Protein AF-A0A974SK69-F1 (afdb_monomer)

Solvent-accessible surface area (backbone atoms only — not comparable to full-atom values): 8662 Å² total; per-residue (Å²): 130,57,56,65,58,56,51,52,47,46,67,49,47,50,58,49,52,48,53,52,50,50,52,51,52,48,52,51,49,51,51,54,52,42,75,76,46,74,84,59,62,65,66,65,51,51,50,50,50,51,53,51,46,50,50,49,51,54,49,44,54,53,22,49,51,51,33,46,52,48,50,52,49,23,33,77,70,40,48,42,56,55,66,58,34,18,48,34,22,22,51,18,37,41,54,42,53,53,49,37,38,75,69,66,78,43,94,70,48,80,79,56,50,55,61,43,32,52,50,12,31,50,52,12,42,51,44,17,73,76,53,33,59,72,30,11,73,88,52,71,85,63,64,53,61,66,52,47,56,64,66,60,63,80,81,76,75,84,80,133

pLDDT: mean 76.56, std 10.49, range [53.91, 96.44]

Organism: NCBI:txid2528964

Secondary structure (DSSP, 8-state):
--HHHHHHHHHHHHHHHHHHHHHHHHHHHHHHHHHH-TTS-HHHHHHHHHHHHHHHHHHHHHHHHHHHHHHHHHHHHT---HHHHHHHHHHHHHHHHHHHHHTTSS---HHHHHHHHHHHHHHHHHHHHHTGGG--TTS---THHHHHHTT----PPPP-

Mean predicted aligned error: 10.73 Å

Foldseek 3Di:
DALVVVVVCCVPVLVVVLVVVLVVVLVVVLVVVCVVCVPPDVPVSVVVSVVVSVVSVVLSVQLSVQLVVLLVVCQAVVPLDLVSLLVSLLCSQQVSLVVCVVVVVDPQDPVNSVVSNVRSSVVSNVCSVPPSNCHYSPDHPPPCVVVVVVVCDPDDPDDD

Radius of gyration: 22.18 Å; Cα contacts (8 Å, |Δi|>4): 118; chains: 1; bounding box: 68×50×61 Å

Sequence (160 aa):
MDNLARLLLRFVLVPLGYVCGGAAGLLALAFVSHARSPDIPALPVVFFVSVMSLVVAVQLSAVGLVAFVGILYAERFAIRGWQFHMGNGFVSAWLTAAGLHVAGWFAISAQSLLPVSVAGLAAGLIYWRIAGSTAGYFRPMSRSAARRAAAVTPVSPPVP

Structure (mmCIF, N/CA/C/O backbone):
data_AF-A0A974SK69-F1
#
_entry.id   AF-A0A974SK69-F1
#
loop_
_atom_site.group_PDB
_atom_site.id
_atom_site.type_symbol
_atom_site.label_atom_id
_atom_site.label_alt_id
_atom_site.label_comp_id
_atom_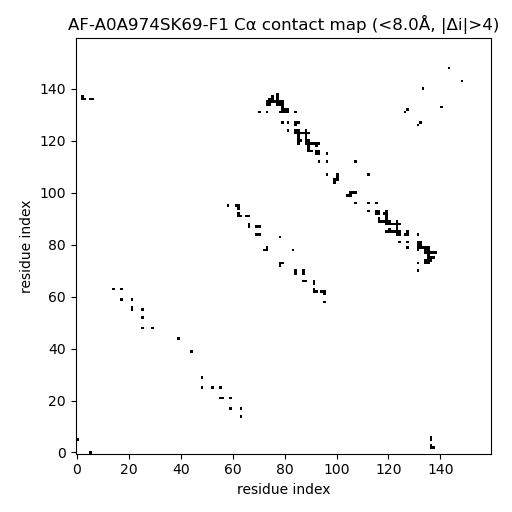site.label_asym_id
_atom_site.label_entity_id
_atom_site.label_seq_id
_atom_site.pdbx_PDB_ins_code
_atom_site.Cartn_x
_atom_site.Cartn_y
_atom_site.Cartn_z
_atom_site.occupancy
_atom_site.B_iso_or_equiv
_atom_site.auth_seq_id
_atom_site.auth_comp_id
_atom_site.auth_asym_id
_atom_site.auth_atom_id
_atom_site.pdbx_PDB_model_num
ATOM 1 N N . MET A 1 1 ? -21.935 -12.201 10.906 1.00 55.03 1 MET A N 1
ATOM 2 C CA . MET A 1 1 ? -20.490 -12.499 10.880 1.00 55.03 1 MET A CA 1
ATOM 3 C C . MET A 1 1 ? -19.867 -11.919 12.124 1.00 55.03 1 MET A C 1
ATOM 5 O O . MET A 1 1 ? -19.828 -10.695 12.276 1.00 55.03 1 MET A O 1
ATOM 9 N N . ASP A 1 2 ? -19.436 -12.811 13.000 1.00 76.56 2 ASP A N 1
ATOM 10 C CA . ASP A 1 2 ? -18.763 -12.493 14.250 1.00 76.56 2 ASP A CA 1
ATOM 11 C C . ASP A 1 2 ? -17.534 -11.656 13.933 1.00 76.56 2 ASP A C 1
ATOM 13 O O . ASP A 1 2 ? -16.916 -11.787 12.869 1.00 76.56 2 ASP A O 1
ATOM 17 N N . ASN A 1 3 ? -17.196 -10.740 14.828 1.00 69.94 3 ASN A N 1
ATOM 18 C CA . ASN A 1 3 ? -16.120 -9.808 14.556 1.00 69.94 3 ASN A CA 1
ATOM 19 C C . ASN A 1 3 ? -14.802 -10.579 14.268 1.00 69.94 3 ASN A C 1
ATOM 21 O O . ASN A 1 3 ? -14.054 -10.186 13.370 1.00 69.94 3 ASN A O 1
ATOM 25 N N . LEU A 1 4 ? -14.567 -11.726 14.933 1.00 75.50 4 LEU A N 1
ATOM 26 C CA . LEU A 1 4 ? -13.412 -12.617 14.712 1.00 75.50 4 LEU A CA 1
ATOM 27 C C . LEU A 1 4 ? -13.333 -13.131 13.274 1.00 75.50 4 LEU A C 1
ATOM 29 O O . LEU A 1 4 ? -12.279 -13.029 12.654 1.00 75.50 4 LEU A O 1
ATOM 33 N N . ALA A 1 5 ? -14.450 -13.590 12.708 1.00 77.19 5 ALA A N 1
ATOM 34 C CA . ALA A 1 5 ? -14.502 -14.042 11.321 1.00 77.19 5 ALA A CA 1
ATOM 35 C C . ALA A 1 5 ? -14.113 -12.920 10.346 1.00 77.19 5 ALA A C 1
ATOM 37 O O . ALA A 1 5 ? -13.441 -13.166 9.351 1.00 77.19 5 ALA A O 1
ATOM 38 N N . ARG A 1 6 ? -14.477 -11.669 10.651 1.00 72.44 6 ARG A N 1
ATOM 39 C CA . ARG A 1 6 ? -14.116 -10.496 9.839 1.00 72.44 6 ARG A CA 1
ATOM 40 C C . ARG A 1 6 ? -12.619 -10.181 9.901 1.00 72.44 6 ARG A C 1
ATOM 42 O O . ARG A 1 6 ? -12.044 -9.799 8.885 1.00 72.44 6 ARG A O 1
ATOM 49 N N . LEU A 1 7 ? -12.001 -10.344 11.073 1.00 75.62 7 LEU A N 1
ATOM 50 C CA . LEU A 1 7 ? -10.556 -10.187 11.248 1.00 75.62 7 LEU A CA 1
ATOM 51 C C . LEU A 1 7 ? -9.789 -11.293 10.519 1.00 75.62 7 LEU A C 1
ATOM 53 O O . LEU A 1 7 ? -8.884 -10.988 9.751 1.00 75.62 7 LEU A O 1
ATOM 57 N N . LEU A 1 8 ? -10.191 -12.553 10.707 1.00 81.50 8 LEU A N 1
ATOM 58 C CA . LEU A 1 8 ? -9.592 -13.705 10.027 1.00 81.50 8 LEU A CA 1
ATOM 59 C C . LEU A 1 8 ? -9.726 -13.583 8.509 1.00 81.50 8 LEU A C 1
ATOM 61 O O . LEU A 1 8 ? -8.761 -13.790 7.780 1.00 81.50 8 LEU A O 1
ATOM 65 N N . LEU A 1 9 ? -10.894 -13.153 8.028 1.00 80.19 9 LEU A N 1
ATOM 66 C CA . LEU A 1 9 ? -11.111 -12.916 6.609 1.00 80.19 9 LEU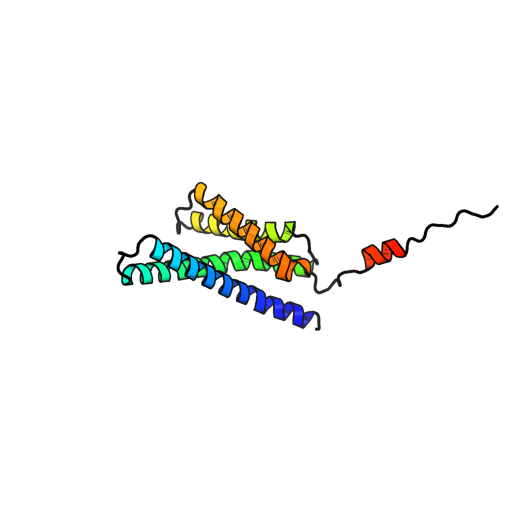 A CA 1
ATOM 67 C C . LEU A 1 9 ? -10.174 -11.827 6.071 1.00 80.19 9 LEU A C 1
ATOM 69 O O . LEU A 1 9 ? -9.616 -12.008 5.000 1.00 80.19 9 LEU A O 1
ATOM 73 N N . ARG A 1 10 ? -9.929 -10.728 6.801 1.00 77.50 10 ARG A N 1
ATOM 74 C CA . ARG A 1 10 ? -8.929 -9.718 6.393 1.00 77.50 10 ARG A CA 1
ATOM 75 C C . ARG A 1 10 ? -7.510 -10.273 6.418 1.00 77.50 10 ARG A C 1
ATOM 77 O O . ARG A 1 10 ? -6.738 -9.973 5.515 1.00 77.50 10 ARG A O 1
ATOM 84 N N . PHE A 1 11 ? -7.190 -11.100 7.408 1.00 79.06 11 PHE A N 1
ATOM 85 C CA . PHE A 1 11 ? -5.890 -11.756 7.523 1.00 79.06 11 PHE A CA 1
ATOM 86 C C . PHE A 1 11 ? -5.592 -12.667 6.323 1.00 79.06 11 PHE A C 1
ATOM 88 O O . PHE A 1 11 ? -4.435 -12.837 5.969 1.00 79.06 11 PHE A O 1
ATOM 95 N N . VAL A 1 12 ? -6.623 -13.209 5.666 1.00 79.00 12 VAL A N 1
ATOM 96 C CA . VAL A 1 12 ? -6.487 -14.015 4.441 1.00 79.00 12 VAL A CA 1
ATOM 97 C C . VAL A 1 12 ? -6.603 -13.156 3.178 1.00 79.00 12 VAL A C 1
ATOM 99 O O . VAL A 1 12 ? -5.753 -13.229 2.296 1.00 79.00 12 VAL A O 1
ATOM 102 N N . LEU A 1 13 ? -7.639 -12.318 3.082 1.00 77.06 13 LEU A N 1
ATOM 103 C CA . LEU A 1 13 ? -7.944 -11.537 1.881 1.00 77.06 13 LEU A CA 1
ATOM 104 C C . LEU A 1 13 ? -6.910 -10.452 1.595 1.00 77.06 13 LEU A C 1
ATOM 106 O O . LEU A 1 13 ? -6.679 -10.157 0.427 1.00 77.06 13 LEU A O 1
ATOM 110 N N . VAL A 1 14 ? -6.305 -9.842 2.619 1.00 74.19 14 VAL A N 1
ATOM 111 C CA . VAL A 1 14 ? -5.295 -8.798 2.404 1.00 74.19 14 VAL A CA 1
ATOM 112 C C . VAL A 1 14 ? -4.033 -9.399 1.775 1.00 74.19 14 VAL A C 1
ATOM 114 O O . VAL A 1 14 ? -3.680 -8.942 0.690 1.00 74.19 14 VAL A O 1
ATOM 117 N N . PRO A 1 15 ? -3.400 -10.452 2.335 1.00 72.69 15 PRO A N 1
ATOM 118 C CA . PRO A 1 15 ? -2.297 -11.139 1.661 1.00 72.69 15 PRO A CA 1
ATOM 119 C C . PRO A 1 15 ? -2.685 -11.739 0.308 1.00 72.69 15 PRO A C 1
ATOM 121 O O . PRO A 1 15 ? -1.900 -11.681 -0.631 1.00 72.69 15 PRO A O 1
ATOM 124 N N . LEU A 1 16 ? -3.898 -12.279 0.166 1.00 74.31 16 LEU A N 1
ATOM 125 C CA . LEU A 1 16 ? -4.339 -12.835 -1.113 1.00 74.31 16 LEU A CA 1
ATOM 126 C C . LEU A 1 16 ? -4.469 -11.748 -2.187 1.00 74.31 16 LEU A C 1
ATOM 128 O O . LEU A 1 16 ? -3.903 -11.878 -3.268 1.00 74.31 16 LEU A O 1
ATOM 132 N N . GLY A 1 17 ? -5.163 -10.650 -1.880 1.00 75.31 17 GLY A N 1
ATOM 133 C CA . GLY A 1 17 ? -5.287 -9.500 -2.777 1.00 75.31 17 GLY A CA 1
ATOM 134 C C . GLY A 1 17 ? -3.927 -8.892 -3.109 1.00 75.31 17 GLY A C 1
ATOM 135 O O . GLY A 1 17 ? -3.706 -8.434 -4.227 1.00 75.31 17 GLY A O 1
ATOM 136 N N . TYR A 1 18 ? -2.995 -8.965 -2.164 1.00 71.75 18 TYR A N 1
ATOM 137 C CA . TYR A 1 18 ? -1.618 -8.562 -2.353 1.00 71.75 18 TYR A CA 1
ATOM 138 C C . TYR A 1 18 ? -0.862 -9.424 -3.373 1.00 71.75 18 TYR A C 1
ATOM 140 O O . TYR A 1 18 ? -0.278 -8.892 -4.316 1.00 71.75 18 TYR A O 1
ATOM 148 N N . VAL A 1 19 ? -0.934 -10.752 -3.238 1.00 72.75 19 VAL A N 1
ATOM 149 C CA . VAL A 1 19 ? -0.352 -11.706 -4.195 1.00 72.75 19 VAL A CA 1
ATOM 150 C C . VAL A 1 19 ? -0.985 -11.542 -5.578 1.00 72.75 19 VAL A C 1
ATOM 152 O O . VAL A 1 19 ? -0.268 -11.453 -6.574 1.00 72.75 19 VAL A O 1
ATOM 155 N N . CYS A 1 20 ? -2.315 -11.438 -5.650 1.00 77.25 20 CYS A N 1
ATOM 156 C CA . CYS A 1 20 ? -3.029 -11.232 -6.909 1.00 77.25 20 CYS A CA 1
ATOM 157 C C . CYS A 1 20 ? -2.640 -9.908 -7.584 1.00 77.25 20 CYS A C 1
ATOM 159 O O . CYS A 1 20 ? -2.405 -9.885 -8.791 1.00 77.25 20 CYS A O 1
ATOM 161 N N . GLY A 1 21 ? -2.537 -8.817 -6.819 1.00 74.31 21 GLY A N 1
ATOM 162 C CA . GLY A 1 21 ? -2.106 -7.515 -7.327 1.00 74.31 21 GLY A CA 1
ATOM 163 C C . GLY A 1 21 ? -0.666 -7.536 -7.837 1.00 74.31 21 GLY A C 1
ATOM 164 O O . GLY A 1 21 ? -0.388 -7.012 -8.914 1.00 74.31 21 GLY A O 1
ATOM 165 N N . GLY A 1 22 ? 0.232 -8.205 -7.111 1.00 72.12 22 GLY A N 1
ATOM 166 C CA . GLY A 1 22 ? 1.611 -8.423 -7.540 1.00 72.12 22 GLY A CA 1
ATOM 167 C C . GLY A 1 22 ? 1.711 -9.204 -8.846 1.00 72.12 22 GLY A C 1
ATOM 168 O O . GLY A 1 22 ? 2.371 -8.758 -9.782 1.00 72.12 22 GLY A O 1
ATOM 169 N N . ALA A 1 23 ? 1.000 -10.328 -8.942 1.00 70.69 23 ALA A N 1
ATOM 170 C CA . ALA A 1 23 ? 0.950 -11.140 -10.154 1.00 70.69 23 ALA A CA 1
ATOM 171 C C . ALA A 1 23 ? 0.393 -10.350 -11.351 1.00 70.69 23 ALA A C 1
ATOM 173 O O . ALA A 1 23 ? 0.974 -10.380 -12.434 1.00 70.69 23 ALA A O 1
ATOM 174 N N . ALA A 1 24 ? -0.687 -9.587 -11.155 1.00 76.38 24 ALA A N 1
ATOM 175 C CA . ALA A 1 24 ? -1.249 -8.729 -12.196 1.00 76.38 24 ALA A CA 1
ATOM 176 C C . ALA A 1 24 ? -0.257 -7.644 -12.654 1.00 76.38 24 ALA A C 1
ATOM 178 O O . ALA A 1 24 ? -0.108 -7.416 -13.854 1.00 76.38 24 ALA A O 1
ATOM 179 N N . GLY A 1 25 ? 0.460 -7.013 -11.718 1.00 73.88 25 GLY A N 1
ATOM 180 C CA . GLY A 1 25 ? 1.504 -6.034 -12.029 1.00 73.88 25 GLY A CA 1
ATOM 181 C C . GLY A 1 25 ? 2.658 -6.634 -12.835 1.00 73.88 25 GLY A C 1
ATOM 182 O O . GLY A 1 25 ? 3.125 -6.021 -13.794 1.00 73.88 25 GLY A O 1
ATOM 183 N N . LEU A 1 26 ? 3.073 -7.857 -12.502 1.00 71.50 26 LEU A N 1
ATOM 184 C CA . LEU A 1 26 ? 4.112 -8.583 -13.233 1.00 71.50 26 LEU A CA 1
ATOM 185 C C . LEU A 1 26 ? 3.688 -8.958 -14.649 1.00 71.50 26 LEU A C 1
ATOM 187 O O . LEU A 1 26 ? 4.455 -8.757 -15.589 1.00 71.50 26 LEU A O 1
ATOM 191 N N . LEU A 1 27 ? 2.457 -9.440 -14.818 1.00 73.88 27 LEU A N 1
ATOM 192 C CA . LEU A 1 27 ? 1.898 -9.729 -16.137 1.00 73.88 27 LEU A CA 1
ATOM 193 C C . LEU A 1 27 ? 1.809 -8.463 -16.996 1.00 73.88 27 LEU A C 1
ATOM 195 O O . LEU A 1 27 ? 2.177 -8.492 -18.169 1.00 73.88 27 LEU A O 1
ATOM 199 N N . ALA A 1 28 ? 1.384 -7.341 -16.410 1.00 75.25 28 ALA A N 1
ATOM 200 C CA . ALA A 1 28 ? 1.338 -6.059 -17.106 1.00 75.25 28 ALA A CA 1
ATOM 201 C C . ALA A 1 28 ? 2.738 -5.593 -17.538 1.00 75.25 28 ALA A C 1
ATOM 203 O O . ALA A 1 28 ? 2.911 -5.151 -18.674 1.00 75.25 28 ALA A O 1
ATOM 204 N N . LEU A 1 29 ? 3.745 -5.732 -16.668 1.00 72.06 29 LEU A N 1
ATOM 205 C CA . LEU A 1 29 ? 5.129 -5.396 -17.001 1.00 72.06 29 LEU A CA 1
ATOM 206 C C . LEU A 1 29 ? 5.653 -6.275 -18.142 1.00 72.06 29 LEU A C 1
ATOM 208 O O . LEU A 1 29 ? 6.186 -5.748 -19.113 1.00 72.06 29 LEU A O 1
ATOM 212 N N . ALA A 1 30 ? 5.448 -7.592 -18.059 1.00 71.00 30 ALA A N 1
ATOM 213 C CA . ALA A 1 30 ? 5.857 -8.533 -19.099 1.00 71.00 30 ALA A CA 1
ATOM 214 C C . ALA A 1 30 ? 5.203 -8.208 -20.452 1.00 71.00 30 ALA A C 1
ATOM 216 O O . ALA A 1 30 ? 5.887 -8.182 -21.476 1.00 71.00 30 ALA A O 1
ATOM 217 N N . PHE A 1 31 ? 3.905 -7.890 -20.453 1.00 77.00 31 PHE A N 1
ATOM 218 C CA . PHE A 1 31 ? 3.176 -7.485 -21.653 1.00 77.00 31 PHE A CA 1
ATOM 219 C C . PHE A 1 31 ? 3.739 -6.196 -22.266 1.00 77.00 31 PHE A C 1
ATOM 221 O O . PHE A 1 31 ? 4.026 -6.156 -23.462 1.00 77.00 31 PHE A O 1
ATOM 228 N N . VAL A 1 32 ? 3.953 -5.152 -21.456 1.00 76.62 32 VAL A N 1
ATOM 229 C CA . VAL A 1 32 ? 4.513 -3.871 -21.925 1.00 76.62 32 VAL A CA 1
ATOM 230 C C . VAL A 1 32 ? 5.939 -4.045 -22.450 1.00 76.62 32 VAL A C 1
ATOM 232 O O . VAL A 1 32 ? 6.285 -3.464 -23.478 1.00 76.62 32 VAL A O 1
ATOM 235 N N . SER A 1 33 ? 6.764 -4.847 -21.775 1.00 71.19 33 SER A N 1
ATOM 236 C CA . SER A 1 33 ? 8.124 -5.160 -22.220 1.00 71.19 33 SER A CA 1
ATOM 237 C C . SER A 1 33 ? 8.127 -5.881 -23.566 1.00 71.19 33 SER A C 1
ATOM 239 O O . SER A 1 33 ? 8.871 -5.480 -24.458 1.00 71.19 33 SER A O 1
ATOM 241 N N . HIS A 1 34 ? 7.265 -6.886 -23.746 1.00 74.50 34 HIS A N 1
ATOM 242 C CA . HIS A 1 34 ? 7.143 -7.601 -25.016 1.00 74.50 34 HIS A CA 1
ATOM 243 C C . HIS A 1 34 ? 6.657 -6.682 -26.147 1.00 74.50 34 HIS A C 1
ATOM 245 O O . HIS A 1 34 ? 7.253 -6.660 -27.220 1.00 74.50 34 HIS A O 1
ATOM 251 N N . ALA A 1 35 ? 5.639 -5.854 -25.889 1.00 80.38 35 ALA A N 1
ATOM 252 C CA . ALA A 1 35 ? 5.095 -4.922 -26.877 1.00 80.38 35 ALA A CA 1
ATOM 253 C C . ALA A 1 35 ? 6.118 -3.876 -27.361 1.00 80.38 35 ALA A C 1
ATOM 255 O O . ALA A 1 35 ? 6.020 -3.392 -28.486 1.00 80.38 35 ALA A O 1
ATOM 256 N N . ARG A 1 36 ? 7.096 -3.507 -26.523 1.00 80.81 36 ARG A N 1
ATOM 257 C CA . ARG A 1 36 ? 8.144 -2.532 -26.872 1.00 80.81 36 ARG A CA 1
ATOM 258 C C . ARG A 1 36 ? 9.335 -3.138 -27.604 1.00 80.81 36 ARG A C 1
ATOM 260 O O . ARG A 1 36 ? 10.116 -2.393 -28.193 1.00 80.81 36 ARG A O 1
ATOM 267 N N . SER A 1 37 ? 9.538 -4.446 -27.516 1.00 79.75 37 SER A N 1
ATOM 268 C CA . SER A 1 37 ? 10.726 -5.102 -28.066 1.00 79.75 37 SER A CA 1
ATOM 269 C C . SER A 1 37 ? 10.396 -6.542 -28.475 1.00 79.75 37 SER A C 1
ATOM 271 O O . SER A 1 37 ? 10.816 -7.484 -27.798 1.00 79.75 37 SER A O 1
ATOM 273 N N . PRO A 1 38 ? 9.629 -6.724 -29.567 1.00 76.25 38 PRO A N 1
ATOM 274 C CA . PRO A 1 38 ? 9.148 -8.038 -29.996 1.00 76.25 38 PRO A CA 1
ATOM 275 C C . PRO A 1 38 ? 10.273 -8.963 -30.488 1.00 76.25 38 PRO A C 1
ATOM 277 O O . PRO A 1 38 ? 10.132 -10.179 -30.407 1.00 76.25 38 PRO A O 1
ATOM 280 N N . ASP A 1 39 ? 11.397 -8.395 -30.939 1.00 80.00 39 ASP A N 1
ATOM 281 C CA . ASP A 1 39 ? 12.508 -9.129 -31.563 1.00 80.00 39 ASP A CA 1
ATOM 282 C C . ASP A 1 39 ? 13.503 -9.735 -30.557 1.00 80.00 39 ASP A C 1
ATOM 284 O O . ASP A 1 39 ? 14.450 -10.424 -30.942 1.00 80.00 39 ASP A O 1
ATOM 288 N N . ILE A 1 40 ? 13.323 -9.485 -29.254 1.00 69.38 40 ILE A N 1
ATOM 289 C CA . ILE A 1 40 ? 14.182 -10.080 -28.226 1.00 69.38 40 ILE A CA 1
ATOM 290 C C . ILE A 1 40 ? 13.797 -11.561 -28.081 1.00 69.38 40 ILE A C 1
ATOM 292 O O . ILE A 1 40 ? 12.628 -11.856 -27.817 1.00 69.38 40 ILE A O 1
ATOM 296 N N . PRO A 1 41 ? 14.750 -12.509 -28.200 1.00 68.31 41 PRO A N 1
ATOM 297 C CA . PRO A 1 41 ? 14.454 -13.926 -28.042 1.00 68.31 41 PRO A CA 1
ATOM 298 C C . PRO A 1 41 ? 13.767 -14.199 -26.698 1.00 68.31 41 PRO A C 1
ATOM 300 O O . PRO A 1 41 ? 14.123 -13.632 -25.663 1.00 68.31 41 PRO A O 1
ATOM 303 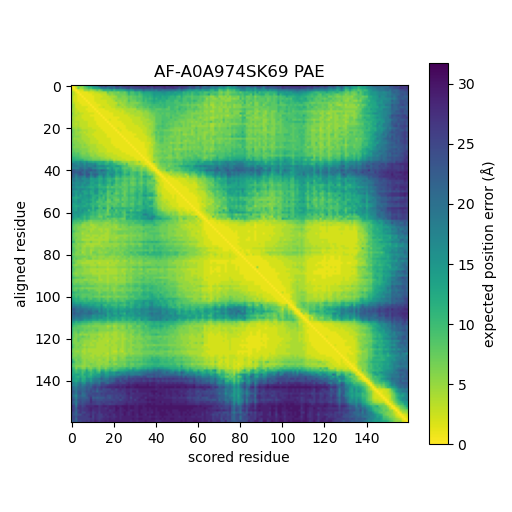N N . ALA A 1 42 ? 12.780 -15.096 -26.712 1.00 67.50 42 ALA A N 1
ATOM 304 C CA . ALA A 1 42 ? 11.896 -15.323 -25.570 1.00 67.50 42 ALA A CA 1
ATOM 305 C C . ALA A 1 42 ? 12.638 -15.779 -24.301 1.00 67.50 42 ALA A C 1
ATOM 307 O O . ALA A 1 42 ? 12.191 -15.493 -23.198 1.00 67.50 42 ALA A O 1
ATOM 308 N N . LEU A 1 43 ? 13.780 -16.462 -24.427 1.00 69.62 43 LEU A N 1
ATOM 309 C CA . LEU A 1 43 ? 14.462 -17.098 -23.296 1.00 69.62 43 LEU A CA 1
ATOM 310 C C . LEU A 1 43 ? 15.133 -16.082 -22.335 1.00 69.62 43 LEU A C 1
ATOM 312 O O . LEU A 1 43 ? 14.863 -16.154 -21.135 1.00 69.62 43 LEU A O 1
ATOM 316 N N . PRO A 1 44 ? 15.895 -15.071 -22.810 1.00 69.19 44 PRO A N 1
ATOM 317 C CA . PRO A 1 44 ? 16.311 -13.931 -21.984 1.00 69.19 44 PRO A CA 1
ATOM 318 C C . PRO A 1 44 ? 15.151 -13.133 -21.380 1.00 69.19 44 PRO A C 1
ATOM 320 O O . PRO A 1 44 ? 15.245 -12.704 -20.232 1.00 69.19 44 PRO A O 1
ATOM 323 N N . VAL A 1 45 ? 14.048 -12.960 -22.118 1.00 66.56 45 VAL A N 1
ATOM 324 C CA . VAL A 1 45 ? 12.852 -12.259 -21.620 1.00 66.56 45 VAL A CA 1
ATOM 325 C C . VAL A 1 45 ? 12.198 -13.046 -20.489 1.00 66.56 45 VAL A C 1
ATOM 327 O O . VAL A 1 45 ? 11.904 -12.474 -19.447 1.00 66.56 45 VAL A O 1
ATOM 330 N N . VAL A 1 46 ? 12.027 -14.360 -20.643 1.00 69.75 46 VAL A N 1
ATOM 331 C CA . VAL A 1 46 ? 11.465 -15.241 -19.610 1.00 69.75 46 VAL A CA 1
ATOM 332 C C . VAL A 1 46 ? 12.356 -15.253 -18.371 1.00 69.75 46 VAL A C 1
ATOM 334 O O . VAL A 1 46 ? 11.841 -15.120 -17.262 1.00 69.75 46 VAL A O 1
ATOM 337 N N . PHE A 1 47 ? 13.679 -15.348 -18.528 1.00 73.38 47 PHE A N 1
ATOM 338 C CA . PHE A 1 47 ? 14.614 -15.290 -17.402 1.00 73.38 47 PHE A CA 1
ATOM 339 C C . PHE A 1 47 ? 14.556 -13.938 -16.680 1.00 73.38 47 PHE A C 1
ATOM 341 O O . PHE A 1 47 ? 14.401 -13.899 -15.460 1.00 73.38 47 PHE A O 1
ATOM 348 N N . PHE A 1 48 ? 14.599 -12.828 -17.422 1.00 68.06 48 PHE A N 1
ATOM 349 C CA . PHE A 1 48 ? 14.479 -11.481 -16.866 1.00 68.06 48 PHE A CA 1
ATOM 350 C C . PHE A 1 48 ? 13.144 -11.284 -16.141 1.00 68.06 48 PHE A C 1
ATOM 352 O O . PHE A 1 48 ? 13.132 -10.842 -14.996 1.00 68.06 48 PHE A O 1
ATOM 359 N N . VAL A 1 49 ? 12.027 -11.678 -16.757 1.00 69.44 49 VAL A N 1
ATOM 360 C CA . VAL A 1 49 ? 10.699 -11.638 -16.134 1.00 69.44 49 VAL A CA 1
ATOM 361 C C . VAL A 1 49 ? 10.677 -12.497 -14.876 1.00 69.44 49 VAL A C 1
ATOM 363 O O . VAL A 1 49 ? 10.141 -12.047 -13.873 1.00 69.44 49 VAL A O 1
ATOM 366 N N . SER A 1 50 ? 11.296 -13.678 -14.871 1.00 70.81 50 SER A N 1
ATOM 367 C CA . SER A 1 50 ? 11.331 -14.573 -13.705 1.00 70.81 50 SER A CA 1
ATOM 368 C C . SER A 1 50 ? 12.129 -13.976 -12.542 1.00 70.81 50 SER A C 1
ATOM 370 O O . SER A 1 50 ? 11.644 -13.943 -11.411 1.00 70.81 50 SER A O 1
ATOM 372 N N . VAL A 1 51 ? 13.323 -13.439 -12.811 1.00 72.25 51 VAL A N 1
ATOM 373 C CA . VAL A 1 51 ? 14.171 -12.798 -11.793 1.00 72.25 51 VAL A CA 1
ATOM 374 C C . VAL A 1 51 ? 13.524 -11.513 -11.277 1.00 72.25 51 VAL A C 1
ATOM 376 O O . VAL A 1 51 ? 13.452 -11.308 -10.067 1.00 72.25 51 VAL A O 1
ATOM 379 N N . MET A 1 52 ? 12.981 -10.674 -12.163 1.00 65.94 52 MET A N 1
ATOM 380 C CA . MET A 1 52 ? 12.249 -9.468 -11.764 1.00 65.94 52 MET A CA 1
ATOM 381 C C . MET A 1 52 ? 10.955 -9.805 -11.020 1.00 65.94 52 MET A C 1
ATOM 383 O O . MET A 1 52 ? 10.595 -9.095 -10.089 1.00 65.94 52 MET A O 1
ATOM 387 N N . SER A 1 53 ? 10.291 -10.913 -11.353 1.00 66.12 53 SER A N 1
ATOM 388 C CA . SER A 1 53 ? 9.123 -11.408 -10.616 1.00 66.12 53 SER A CA 1
ATOM 389 C C . SER A 1 53 ? 9.480 -11.818 -9.199 1.00 66.12 53 SER A C 1
ATOM 391 O O . SER A 1 53 ? 8.754 -11.473 -8.272 1.00 66.12 53 SER A O 1
ATOM 393 N N . LEU A 1 54 ? 10.612 -12.500 -9.010 1.00 70.19 54 LEU A N 1
ATOM 394 C CA . LEU A 1 54 ? 11.106 -12.855 -7.683 1.00 70.19 54 LEU A CA 1
ATOM 395 C C . LEU A 1 54 ? 11.475 -11.607 -6.873 1.00 70.19 54 LEU A C 1
ATOM 397 O O . LEU A 1 54 ? 11.069 -11.481 -5.721 1.00 70.19 54 LEU A O 1
ATOM 401 N N . VAL A 1 55 ? 12.192 -10.664 -7.486 1.00 67.88 55 VAL A N 1
ATOM 402 C CA . VAL A 1 55 ? 12.535 -9.368 -6.882 1.00 67.88 55 VAL A CA 1
ATOM 403 C C . VAL A 1 55 ? 11.279 -8.622 -6.449 1.00 67.88 55 VAL A C 1
ATOM 405 O O . VAL A 1 55 ? 11.177 -8.205 -5.299 1.00 67.88 55 VAL A O 1
ATOM 408 N N . VAL A 1 56 ? 10.302 -8.490 -7.347 1.00 67.69 56 VAL A N 1
ATOM 409 C CA . VAL A 1 56 ? 9.026 -7.834 -7.062 1.00 67.69 56 VAL A CA 1
ATOM 410 C C . VAL A 1 56 ? 8.270 -8.605 -5.991 1.00 67.69 56 VAL A C 1
ATOM 412 O O . VAL A 1 56 ? 7.718 -7.971 -5.112 1.00 67.69 56 VAL A O 1
ATOM 415 N N . ALA A 1 57 ? 8.279 -9.938 -5.973 1.00 68.38 57 ALA A N 1
ATOM 416 C CA . ALA A 1 57 ? 7.628 -10.725 -4.926 1.00 68.38 57 ALA A CA 1
ATOM 417 C C . ALA A 1 57 ? 8.273 -10.514 -3.545 1.00 68.38 57 ALA A C 1
ATOM 419 O O . ALA A 1 57 ? 7.560 -10.338 -2.555 1.00 68.38 57 ALA A O 1
ATOM 420 N N . VAL A 1 58 ? 9.605 -10.473 -3.459 1.00 69.44 58 VAL A N 1
ATOM 421 C CA . VAL A 1 58 ? 10.336 -10.162 -2.217 1.00 69.44 58 VAL A CA 1
ATOM 422 C C . VAL A 1 58 ? 10.058 -8.726 -1.777 1.00 69.44 58 VAL A C 1
ATOM 424 O O . VAL A 1 58 ? 9.743 -8.476 -0.614 1.00 69.44 58 VAL A O 1
ATOM 427 N N . GLN A 1 59 ? 10.101 -7.783 -2.715 1.00 65.75 59 GLN A N 1
ATOM 428 C CA . GLN A 1 59 ? 9.822 -6.375 -2.461 1.00 65.75 59 GLN A CA 1
ATOM 429 C C . GLN A 1 59 ? 8.386 -6.167 -2.005 1.00 65.75 59 GLN A C 1
ATOM 431 O O . GLN A 1 59 ? 8.117 -5.440 -1.049 1.00 65.75 59 GLN A O 1
ATOM 436 N N . LEU A 1 60 ? 7.465 -6.867 -2.653 1.00 65.12 60 LEU A N 1
ATOM 437 C CA . LEU A 1 60 ? 6.091 -6.901 -2.252 1.00 65.12 60 LEU A CA 1
ATOM 438 C C . LEU A 1 60 ? 6.016 -7.484 -0.829 1.00 65.12 60 LEU A C 1
ATOM 440 O O . LEU A 1 60 ? 5.427 -6.873 0.051 1.00 65.12 60 LEU A O 1
ATOM 444 N N . SER A 1 61 ? 6.668 -8.591 -0.512 1.00 70.00 61 SER A N 1
ATOM 445 C CA . SER A 1 61 ? 6.635 -9.142 0.853 1.00 70.00 61 SER A CA 1
ATOM 446 C C . SER A 1 61 ? 7.089 -8.122 1.921 1.00 70.00 61 SER A C 1
ATOM 448 O O . SER A 1 61 ? 6.457 -8.013 2.973 1.00 70.00 61 SER A O 1
ATOM 450 N N . ALA A 1 62 ? 8.101 -7.300 1.617 1.00 71.69 62 ALA A N 1
ATOM 451 C CA . ALA A 1 62 ? 8.589 -6.231 2.494 1.00 71.69 62 ALA A CA 1
ATOM 452 C C . ALA A 1 62 ? 7.614 -5.037 2.631 1.00 71.69 62 ALA A C 1
ATOM 454 O O . ALA A 1 62 ? 7.275 -4.662 3.756 1.00 71.69 62 ALA A O 1
ATOM 455 N N . VAL A 1 63 ? 7.099 -4.485 1.518 1.00 74.00 63 VAL A N 1
ATOM 456 C CA . VAL A 1 63 ? 6.051 -3.432 1.532 1.00 74.00 63 VAL A CA 1
ATOM 457 C C . VAL A 1 63 ? 4.815 -3.937 2.273 1.00 74.00 63 VAL A C 1
ATOM 459 O O . VAL A 1 63 ? 4.221 -3.223 3.080 1.00 74.00 63 VAL A O 1
ATOM 462 N N . GLY A 1 64 ? 4.434 -5.181 1.989 1.00 75.06 64 GLY A N 1
ATOM 463 C CA . GLY A 1 64 ? 3.257 -5.842 2.520 1.00 75.06 64 GLY A CA 1
ATOM 464 C C . GLY A 1 64 ? 3.323 -5.953 4.034 1.00 75.06 64 GLY A C 1
ATOM 465 O O . GLY A 1 64 ? 2.331 -5.657 4.687 1.00 75.06 64 GLY A O 1
ATOM 466 N N . LEU A 1 65 ? 4.488 -6.281 4.603 1.00 81.12 65 LEU A N 1
ATOM 467 C CA . LEU A 1 65 ? 4.663 -6.360 6.053 1.00 81.12 65 LEU A CA 1
ATOM 468 C C . LEU A 1 65 ? 4.459 -4.999 6.735 1.00 81.12 65 LEU A C 1
ATOM 470 O O . LEU A 1 65 ? 3.697 -4.906 7.698 1.00 81.12 65 LEU A O 1
ATOM 474 N N . VAL A 1 66 ? 5.088 -3.937 6.220 1.00 86.38 66 VAL A N 1
ATOM 475 C CA . VAL A 1 66 ? 4.938 -2.576 6.772 1.00 86.38 66 VAL A CA 1
ATOM 476 C C . VAL A 1 66 ? 3.487 -2.108 6.652 1.00 86.38 66 VAL A C 1
ATOM 478 O O . VAL A 1 66 ? 2.887 -1.663 7.634 1.00 86.38 66 VAL A O 1
ATOM 481 N N . ALA A 1 67 ? 2.885 -2.297 5.476 1.00 87.00 67 ALA A N 1
ATOM 482 C CA . ALA A 1 67 ? 1.496 -1.937 5.229 1.00 87.00 67 ALA A CA 1
ATOM 483 C C . ALA A 1 67 ? 0.546 -2.717 6.144 1.00 87.00 67 ALA A C 1
ATOM 485 O O . ALA A 1 67 ? -0.427 -2.155 6.652 1.00 87.00 67 ALA A O 1
ATOM 486 N N . PHE A 1 68 ? 0.839 -3.995 6.388 1.00 86.38 68 PHE A N 1
ATOM 487 C CA . PHE A 1 68 ? 0.050 -4.869 7.243 1.00 86.38 68 PHE A CA 1
ATOM 488 C C . PHE A 1 68 ? 0.041 -4.399 8.698 1.00 86.38 68 PHE A C 1
ATOM 490 O O . PHE A 1 68 ? -1.021 -4.377 9.319 1.00 86.38 68 PHE A O 1
ATOM 497 N N . VAL A 1 69 ? 1.175 -3.925 9.224 1.00 89.31 69 VAL A N 1
ATOM 498 C CA . VAL A 1 69 ? 1.231 -3.309 10.561 1.00 89.31 69 VAL A CA 1
ATOM 499 C C . VAL A 1 69 ? 0.291 -2.104 10.642 1.00 89.31 69 VAL A C 1
ATOM 501 O O . VAL A 1 69 ? -0.517 -2.017 11.569 1.00 89.31 69 VAL A O 1
ATOM 504 N N . GLY A 1 70 ? 0.323 -1.208 9.651 1.00 90.62 70 GLY A N 1
ATOM 505 C CA . GLY A 1 70 ? -0.590 -0.063 9.602 1.00 90.62 70 GLY A CA 1
ATOM 506 C C . GLY A 1 70 ? -2.064 -0.467 9.484 1.00 90.62 70 GLY A C 1
ATOM 507 O O . GLY A 1 70 ? -2.931 0.156 10.099 1.00 90.62 70 GLY A O 1
ATOM 508 N N . ILE A 1 71 ? -2.362 -1.551 8.765 1.00 89.00 71 ILE A N 1
ATOM 509 C CA . ILE A 1 71 ? -3.711 -2.123 8.665 1.00 89.00 71 ILE A CA 1
ATOM 510 C C . ILE A 1 71 ? -4.190 -2.656 10.020 1.00 89.00 71 ILE A C 1
ATOM 512 O O . ILE A 1 71 ? -5.296 -2.321 10.447 1.00 89.00 71 ILE A O 1
ATOM 516 N N . LEU A 1 72 ? -3.368 -3.439 10.724 1.00 88.00 72 LEU A N 1
ATOM 517 C CA . LEU A 1 72 ? -3.697 -3.946 12.060 1.00 88.00 72 LEU A CA 1
ATOM 518 C C . LEU A 1 72 ? -3.892 -2.805 13.062 1.00 88.00 72 LEU A C 1
ATOM 520 O O . LEU A 1 72 ? -4.810 -2.846 13.884 1.00 88.00 72 LEU A O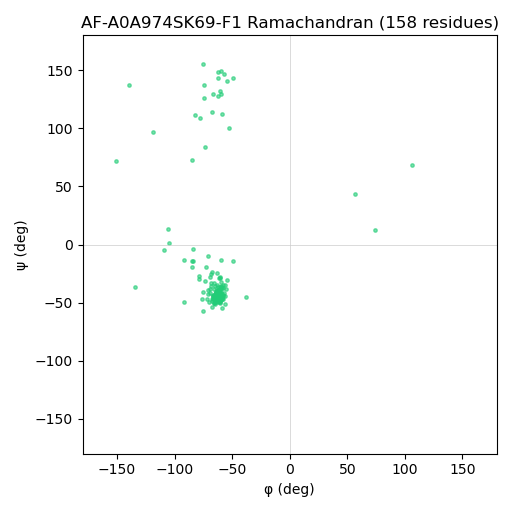 1
ATOM 524 N N . TYR A 1 73 ? -3.070 -1.761 12.960 1.00 89.94 73 TYR A N 1
ATOM 525 C CA . TYR A 1 73 ? -3.223 -0.548 13.753 1.00 89.94 73 TYR A CA 1
ATOM 526 C C . TYR A 1 73 ? -4.568 0.138 13.463 1.00 89.94 73 TYR A C 1
ATOM 528 O O . TYR A 1 73 ? -5.343 0.407 14.385 1.00 89.94 73 TYR A O 1
ATOM 536 N N . ALA A 1 74 ? -4.911 0.341 12.187 1.00 88.69 74 ALA A N 1
ATOM 537 C CA . ALA A 1 74 ? -6.206 0.896 11.801 1.00 88.69 74 ALA A CA 1
ATOM 538 C C . ALA A 1 74 ? -7.380 0.063 12.319 1.00 88.69 74 ALA A C 1
ATOM 540 O O . ALA A 1 74 ? -8.389 0.628 12.743 1.00 88.69 74 ALA A O 1
ATOM 541 N N . GLU A 1 75 ? -7.254 -1.263 12.336 1.00 86.19 75 GLU A N 1
ATOM 542 C CA . GLU A 1 75 ? -8.274 -2.137 12.907 1.00 86.19 75 GLU A CA 1
ATOM 543 C C . GLU A 1 75 ? -8.404 -1.989 14.416 1.00 86.19 75 GLU A C 1
ATOM 545 O O . GLU A 1 75 ? -9.514 -1.835 14.936 1.00 86.19 75 GLU A O 1
ATOM 550 N N . ARG A 1 76 ? -7.277 -1.995 15.132 1.00 85.50 76 ARG A N 1
ATOM 551 C CA . ARG A 1 76 ? -7.261 -1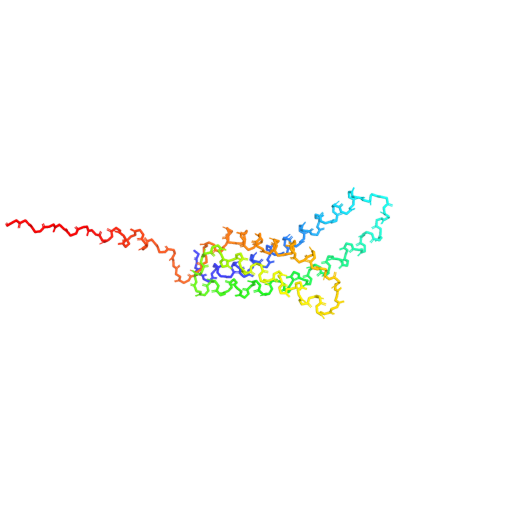.905 16.593 1.00 85.50 76 ARG A CA 1
ATOM 552 C C . ARG A 1 76 ? -7.890 -0.609 17.098 1.00 85.50 76 ARG A C 1
ATOM 554 O O . ARG A 1 76 ? -8.564 -0.630 18.135 1.00 85.50 76 ARG A O 1
ATOM 561 N N . PHE A 1 77 ? -7.672 0.486 16.371 1.00 87.81 77 PHE A N 1
ATOM 562 C CA . PHE A 1 77 ? -8.108 1.836 16.736 1.00 87.81 77 PHE A CA 1
ATOM 563 C C . PHE A 1 77 ? -9.322 2.342 15.942 1.00 87.81 77 PHE A C 1
ATOM 565 O O . PHE A 1 77 ? -9.799 3.446 16.199 1.00 87.81 77 PHE A O 1
ATOM 572 N N . ALA A 1 78 ? -9.874 1.532 15.034 1.00 87.94 78 ALA A N 1
ATOM 573 C CA . ALA A 1 78 ? -10.998 1.895 14.168 1.00 87.94 78 ALA A CA 1
ATOM 574 C C . ALA A 1 78 ? -10.748 3.150 13.305 1.00 87.94 78 ALA A C 1
ATOM 576 O O . ALA A 1 78 ? -11.622 4.011 13.165 1.00 87.94 78 ALA A O 1
ATOM 577 N N . ILE A 1 79 ? -9.555 3.254 12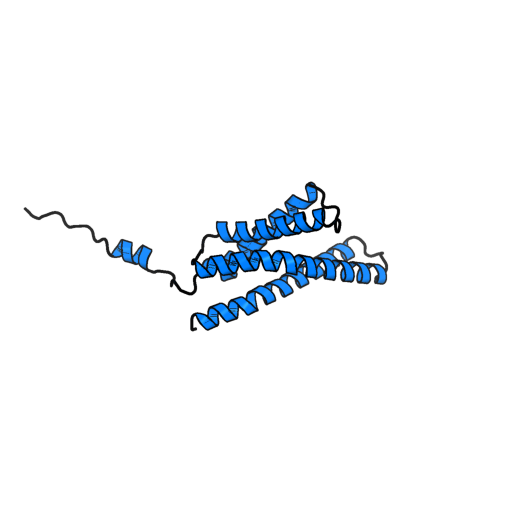.714 1.00 88.69 79 ILE A N 1
ATOM 578 C CA . ILE A 1 79 ? -9.159 4.383 11.865 1.00 88.69 79 ILE A CA 1
ATOM 579 C C . ILE A 1 79 ? -9.704 4.183 10.446 1.00 88.69 79 ILE A C 1
ATOM 581 O O . ILE A 1 79 ? -9.262 3.312 9.698 1.00 88.69 79 ILE A O 1
ATOM 585 N N . ARG A 1 80 ? -10.663 5.029 10.059 1.00 89.44 80 ARG A N 1
ATOM 586 C CA . ARG A 1 80 ? -11.385 4.938 8.771 1.00 89.44 80 ARG A CA 1
ATOM 587 C C . ARG A 1 80 ? -11.039 6.041 7.776 1.00 89.44 80 ARG A C 1
ATOM 589 O O . ARG A 1 80 ? -11.553 6.035 6.660 1.00 89.44 80 ARG A O 1
ATOM 596 N N . GLY A 1 81 ? -10.224 7.010 8.183 1.00 90.81 81 GLY A N 1
ATOM 597 C CA . GLY A 1 81 ? -9.859 8.143 7.337 1.00 90.81 81 GLY A CA 1
ATOM 598 C C . GLY A 1 81 ? -9.016 7.693 6.147 1.00 90.81 81 GLY A C 1
ATOM 599 O O . GLY A 1 81 ? -8.016 7.004 6.330 1.00 90.81 81 GLY A O 1
ATOM 600 N N . TRP A 1 82 ? -9.396 8.102 4.936 1.00 93.19 82 TRP A N 1
ATOM 601 C CA . TRP A 1 82 ? -8.667 7.786 3.701 1.00 93.19 82 TRP A CA 1
ATOM 602 C C . TRP A 1 82 ? -7.201 8.241 3.751 1.00 93.19 82 TRP A C 1
ATOM 604 O O . TRP A 1 82 ? -6.325 7.537 3.261 1.00 93.19 82 TRP A O 1
ATOM 614 N N . GLN A 1 83 ? -6.928 9.367 4.420 1.00 96.44 83 GLN A N 1
ATOM 615 C CA . GLN A 1 83 ? -5.588 9.937 4.599 1.00 96.44 83 GLN A CA 1
ATOM 616 C C . GLN A 1 83 ? -4.636 8.968 5.303 1.00 96.44 83 GLN A C 1
ATOM 618 O O . GLN A 1 83 ? -3.500 8.810 4.871 1.00 96.44 83 GLN A O 1
ATOM 623 N N . PHE A 1 84 ? -5.110 8.285 6.352 1.00 95.19 84 PHE A N 1
ATOM 624 C CA . PHE A 1 84 ? -4.306 7.297 7.071 1.00 95.19 84 PHE A CA 1
ATOM 625 C C . PHE A 1 84 ? -3.905 6.147 6.146 1.00 95.19 84 PHE A C 1
ATOM 627 O O . PHE A 1 84 ? -2.746 5.756 6.104 1.00 95.19 84 PHE A O 1
ATOM 634 N N . HIS A 1 85 ? -4.857 5.622 5.376 1.00 93.69 85 HIS A N 1
ATOM 635 C CA . HIS A 1 85 ? -4.623 4.471 4.503 1.00 93.69 85 HIS A CA 1
ATOM 636 C C . HIS A 1 85 ? -3.744 4.820 3.302 1.00 93.69 85 HIS A C 1
ATOM 638 O O . HIS A 1 85 ? -2.849 4.048 2.967 1.00 93.69 85 HIS A O 1
ATOM 644 N N . MET A 1 86 ? -3.927 6.001 2.702 1.00 95.94 86 MET A N 1
ATOM 645 C CA . MET A 1 86 ? -2.986 6.515 1.704 1.00 95.94 86 MET A CA 1
ATOM 646 C C . MET A 1 86 ? -1.590 6.711 2.289 1.00 95.94 86 MET A C 1
ATOM 648 O O . MET A 1 86 ? -0.614 6.311 1.665 1.00 95.94 86 MET A O 1
ATOM 652 N N . GLY A 1 87 ? -1.494 7.310 3.480 1.00 95.69 87 GLY A N 1
ATOM 653 C CA . GLY A 1 87 ? -0.227 7.522 4.172 1.00 95.69 87 GLY A CA 1
ATOM 654 C C . GLY A 1 87 ? 0.482 6.202 4.464 1.00 95.69 87 GLY A C 1
ATOM 655 O O . GLY A 1 87 ? 1.667 6.073 4.186 1.00 95.69 87 GLY A O 1
ATOM 656 N N . ASN A 1 88 ? -0.256 5.190 4.924 1.00 94.56 88 ASN A N 1
ATOM 657 C CA . ASN A 1 88 ? 0.263 3.842 5.132 1.00 94.56 88 ASN A CA 1
ATOM 658 C C . ASN A 1 88 ? 0.813 3.237 3.831 1.00 94.56 88 ASN A C 1
ATOM 660 O O . ASN A 1 88 ? 1.923 2.712 3.819 1.00 94.56 88 ASN A O 1
ATOM 664 N N . GLY A 1 89 ? 0.074 3.354 2.723 1.00 92.00 89 GLY A N 1
ATOM 665 C CA . GLY A 1 89 ? 0.530 2.892 1.410 1.00 92.00 89 GLY A CA 1
ATOM 666 C C . GLY A 1 89 ? 1.779 3.633 0.917 1.00 92.00 89 GLY A C 1
ATOM 667 O O . GLY A 1 89 ? 2.742 2.999 0.488 1.00 92.00 89 GLY A O 1
ATOM 668 N N . PHE A 1 90 ? 1.801 4.962 1.045 1.00 94.38 90 PHE A N 1
ATOM 669 C CA . PHE A 1 90 ? 2.949 5.805 0.706 1.00 94.38 90 PHE A CA 1
ATOM 670 C C . PHE A 1 90 ? 4.194 5.431 1.511 1.00 94.38 90 PHE A C 1
ATOM 672 O O . PHE A 1 90 ? 5.228 5.128 0.923 1.00 94.38 90 PHE A O 1
ATOM 679 N N . VAL A 1 91 ? 4.092 5.407 2.845 1.00 93.00 91 VAL A N 1
ATOM 680 C CA . VAL A 1 91 ? 5.219 5.102 3.737 1.00 93.00 91 VAL A CA 1
ATOM 681 C C . VAL A 1 91 ? 5.742 3.693 3.476 1.00 93.00 91 VAL A C 1
ATOM 683 O O . VAL A 1 91 ? 6.951 3.504 3.403 1.00 93.00 91 VAL A O 1
ATOM 686 N N . SER A 1 92 ? 4.859 2.714 3.269 1.00 90.19 92 SER A N 1
ATOM 687 C CA . SER A 1 92 ? 5.268 1.330 2.998 1.00 90.19 92 SER A CA 1
ATOM 688 C C . SER A 1 92 ? 6.042 1.203 1.683 1.00 90.19 92 SER A C 1
ATOM 690 O O . SER A 1 92 ? 7.089 0.553 1.638 1.00 90.19 92 SER A O 1
ATOM 692 N N . ALA A 1 93 ? 5.563 1.855 0.618 1.00 87.00 93 ALA A N 1
ATOM 693 C CA . ALA A 1 93 ? 6.240 1.874 -0.677 1.00 87.00 93 ALA A CA 1
ATOM 694 C C . ALA A 1 93 ? 7.581 2.623 -0.605 1.00 87.00 93 ALA A C 1
ATOM 696 O O . ALA A 1 93 ? 8.598 2.132 -1.098 1.00 87.00 93 ALA A O 1
ATOM 697 N N . TRP A 1 94 ? 7.595 3.782 0.059 1.00 88.00 94 TRP A N 1
ATOM 698 C CA . TRP A 1 94 ? 8.781 4.619 0.202 1.00 88.00 94 TRP A CA 1
ATOM 699 C C . TRP A 1 94 ? 9.874 3.951 1.039 1.00 88.00 94 TRP A C 1
ATOM 701 O O . TRP A 1 94 ? 11.007 3.854 0.574 1.00 88.00 94 TRP A O 1
ATOM 711 N N . LEU A 1 95 ? 9.542 3.429 2.227 1.00 86.31 95 LEU A N 1
ATOM 712 C CA . LEU A 1 95 ? 10.498 2.726 3.091 1.00 86.31 95 LEU A CA 1
ATOM 713 C C . LEU A 1 95 ? 11.098 1.509 2.395 1.00 86.31 95 LEU A C 1
ATOM 715 O O . LEU A 1 95 ? 12.285 1.236 2.550 1.00 86.31 95 LEU A O 1
ATOM 719 N N . THR A 1 96 ? 10.304 0.800 1.595 1.00 80.62 96 THR A N 1
ATOM 720 C CA . THR A 1 96 ? 10.817 -0.361 0.871 1.00 80.62 96 THR A CA 1
ATOM 721 C C . THR A 1 96 ? 11.768 0.041 -0.252 1.00 80.62 96 THR A C 1
ATOM 723 O O . THR A 1 96 ? 12.826 -0.568 -0.399 1.00 80.62 96 THR A O 1
ATOM 726 N N . ALA A 1 97 ? 11.440 1.083 -1.021 1.00 79.94 97 ALA A N 1
ATOM 727 C CA . 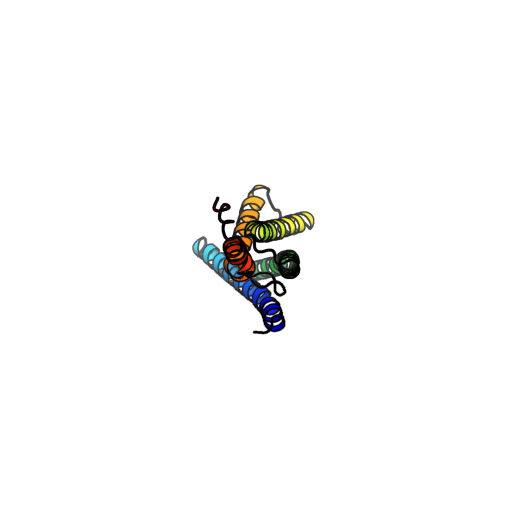ALA A 1 97 ? 12.369 1.623 -2.009 1.00 79.94 97 ALA A CA 1
ATOM 728 C C . ALA A 1 97 ? 13.661 2.113 -1.341 1.00 79.94 97 ALA A C 1
ATOM 730 O O . ALA A 1 97 ? 14.749 1.685 -1.718 1.00 79.94 97 ALA A O 1
ATOM 731 N N . ALA A 1 98 ? 13.558 2.932 -0.294 1.00 81.81 98 ALA A N 1
ATOM 732 C CA . ALA A 1 98 ? 14.718 3.410 0.451 1.00 81.81 98 ALA A CA 1
ATOM 733 C C . ALA A 1 98 ? 15.580 2.252 0.990 1.00 81.81 98 ALA A C 1
ATOM 735 O O . ALA A 1 98 ? 16.798 2.271 0.826 1.00 81.81 98 ALA A O 1
ATOM 736 N N . GLY A 1 99 ? 14.963 1.212 1.560 1.00 79.38 99 GLY A N 1
ATOM 737 C CA . GLY A 1 99 ? 15.670 0.036 2.071 1.00 79.38 99 GLY A CA 1
ATOM 738 C C . GLY A 1 99 ? 16.437 -0.728 0.990 1.00 79.38 99 GLY A C 1
ATOM 739 O O . GLY A 1 99 ? 17.588 -1.099 1.200 1.00 79.38 99 GLY A O 1
ATOM 740 N N . LEU A 1 100 ? 15.845 -0.909 -0.191 1.00 75.81 100 LEU A N 1
ATOM 741 C CA . LEU A 1 100 ? 16.509 -1.569 -1.319 1.00 75.81 100 LEU A CA 1
ATOM 742 C C . LEU A 1 100 ? 17.667 -0.760 -1.900 1.00 75.81 100 LEU A C 1
ATOM 744 O O . LEU A 1 100 ? 18.671 -1.337 -2.320 1.00 75.81 100 LEU A O 1
ATOM 748 N N . HIS A 1 101 ? 17.528 0.565 -1.915 1.00 79.19 101 HIS A N 1
ATOM 749 C CA . HIS A 1 101 ? 18.615 1.450 -2.301 1.00 79.19 101 HIS A CA 1
ATOM 750 C C . HIS A 1 101 ? 19.796 1.318 -1.333 1.00 79.19 101 HIS A C 1
ATOM 752 O O . HIS A 1 101 ? 20.921 1.087 -1.766 1.00 79.19 101 HIS A O 1
ATOM 758 N N . VAL A 1 102 ? 19.525 1.384 -0.024 1.00 80.44 102 VAL A N 1
ATOM 759 C CA . VAL A 1 102 ? 20.543 1.234 1.028 1.00 80.44 102 VAL A CA 1
ATOM 760 C C . VAL A 1 102 ? 21.203 -0.148 0.986 1.00 80.44 102 VAL A C 1
ATOM 762 O O . VAL A 1 102 ? 22.408 -0.252 1.193 1.00 80.44 102 VAL A O 1
ATOM 765 N N . ALA A 1 103 ? 20.449 -1.203 0.672 1.00 76.25 103 ALA A N 1
ATOM 766 C CA . ALA A 1 103 ? 20.981 -2.558 0.538 1.00 76.25 103 ALA A CA 1
ATOM 767 C C . ALA A 1 103 ? 21.862 -2.761 -0.713 1.00 76.25 103 ALA A C 1
ATOM 769 O O . ALA A 1 103 ? 22.484 -3.813 -0.848 1.00 76.25 103 ALA A O 1
ATOM 770 N N . GLY A 1 104 ? 21.908 -1.795 -1.639 1.00 74.94 104 GLY A N 1
ATOM 771 C CA . GLY A 1 104 ? 22.674 -1.887 -2.885 1.00 74.94 104 GLY A CA 1
ATOM 772 C C . GLY A 1 104 ? 22.054 -2.808 -3.941 1.00 74.94 104 GLY A C 1
ATOM 773 O O . GLY A 1 104 ? 22.717 -3.151 -4.914 1.00 74.94 104 GLY A O 1
ATOM 774 N N . TRP A 1 105 ? 20.794 -3.223 -3.766 1.00 67.31 105 TRP A N 1
ATOM 775 C CA . TRP A 1 105 ? 20.129 -4.169 -4.674 1.00 67.31 105 TRP A CA 1
ATOM 776 C C . TRP A 1 105 ? 19.642 -3.486 -5.953 1.00 67.31 105 TRP A C 1
ATOM 778 O O . TRP A 1 105 ? 19.599 -4.111 -7.009 1.00 67.31 105 TRP A O 1
ATOM 788 N N . PHE A 1 106 ? 19.304 -2.194 -5.867 1.00 65.25 106 PHE A N 1
ATOM 789 C CA . PHE A 1 106 ? 18.876 -1.386 -7.005 1.00 65.25 106 PHE A CA 1
ATOM 790 C C . PHE A 1 106 ? 19.464 0.021 -6.942 1.00 65.25 106 PHE A C 1
ATOM 792 O O . PHE A 1 106 ? 19.427 0.694 -5.906 1.00 65.25 106 PHE A O 1
ATOM 799 N N . ALA A 1 107 ? 19.930 0.510 -8.091 1.00 63.56 107 ALA A N 1
ATOM 800 C CA . ALA A 1 107 ? 20.206 1.926 -8.287 1.00 63.56 107 ALA A CA 1
ATOM 801 C C . ALA A 1 107 ? 18.873 2.680 -8.414 1.00 63.56 107 ALA A C 1
ATOM 803 O O . ALA A 1 107 ? 18.359 2.902 -9.508 1.00 63.56 107 ALA A O 1
ATOM 804 N N . ILE A 1 108 ? 18.278 3.037 -7.278 1.00 64.88 108 ILE A N 1
ATOM 805 C CA . ILE A 1 108 ? 17.100 3.904 -7.245 1.00 64.88 108 ILE A CA 1
ATOM 806 C C . ILE A 1 108 ? 17.577 5.339 -7.454 1.00 64.88 108 ILE A C 1
ATOM 808 O O . ILE A 1 108 ? 18.215 5.926 -6.582 1.00 64.88 108 ILE A O 1
ATOM 812 N N . SER A 1 109 ? 17.283 5.916 -8.619 1.00 64.69 109 SER A N 1
ATOM 813 C CA . SER A 1 109 ? 17.486 7.349 -8.837 1.00 64.69 109 SER A CA 1
ATOM 814 C C . SER A 1 109 ? 16.391 8.150 -8.130 1.00 64.69 109 SER A C 1
ATOM 816 O O . SER A 1 109 ? 15.267 7.670 -7.958 1.00 64.69 109 SER A O 1
ATOM 818 N N . ALA A 1 110 ? 16.659 9.410 -7.782 1.00 61.47 110 ALA A N 1
ATOM 819 C CA . ALA A 1 110 ? 15.632 10.299 -7.233 1.00 61.47 110 ALA A CA 1
ATOM 820 C C . ALA A 1 110 ? 14.389 10.403 -8.148 1.00 61.47 110 ALA A C 1
ATOM 822 O O . ALA A 1 110 ? 13.269 10.524 -7.653 1.00 61.47 110 ALA A O 1
ATOM 823 N N . GLN A 1 111 ? 14.557 10.265 -9.474 1.00 61.34 111 GLN A N 1
ATOM 824 C CA . GLN A 1 111 ? 13.437 10.259 -10.425 1.00 61.34 111 GLN A CA 1
ATOM 825 C C . GLN A 1 111 ? 12.544 9.013 -10.295 1.00 61.34 111 GLN A C 1
ATOM 827 O O . GLN A 1 111 ? 11.360 9.071 -10.616 1.00 61.34 111 GLN A O 1
ATOM 832 N N . SER A 1 112 ? 13.081 7.898 -9.795 1.00 70.12 112 SER A N 1
ATOM 833 C CA . SER A 1 112 ? 12.333 6.649 -9.610 1.00 70.12 112 SER A CA 1
ATOM 834 C C . SER A 1 112 ? 11.536 6.580 -8.297 1.00 70.12 112 SER A C 1
ATOM 836 O O . SER A 1 112 ? 10.610 5.778 -8.191 1.00 70.12 112 SER A O 1
ATOM 838 N N . LEU A 1 113 ? 11.799 7.468 -7.327 1.00 78.06 113 LEU A N 1
ATOM 839 C CA . LEU A 1 113 ? 11.048 7.521 -6.061 1.00 78.06 113 LEU A CA 1
ATOM 840 C C . LEU A 1 113 ? 9.640 8.108 -6.211 1.00 78.06 113 LEU A C 1
ATOM 842 O O . LEU A 1 113 ? 8.730 7.710 -5.478 1.00 78.06 113 LEU A O 1
ATOM 846 N N . LEU A 1 114 ? 9.444 9.039 -7.149 1.00 83.38 114 LEU A N 1
ATOM 847 C CA . LEU A 1 114 ? 8.145 9.677 -7.363 1.00 83.38 114 LEU A CA 1
ATOM 848 C C . LEU A 1 114 ? 7.086 8.669 -7.860 1.00 83.38 114 LEU A C 1
ATOM 850 O O . LEU A 1 114 ? 6.041 8.569 -7.214 1.00 83.38 114 LEU A O 1
ATOM 854 N N . PRO A 1 115 ? 7.332 7.859 -8.912 1.00 82.31 115 PRO A N 1
ATOM 855 C CA . PRO A 1 115 ? 6.395 6.817 -9.335 1.00 82.31 115 PRO A CA 1
ATOM 856 C C . PRO A 1 115 ? 6.066 5.809 -8.229 1.00 82.31 115 PRO A C 1
ATOM 858 O O . PRO A 1 115 ? 4.900 5.464 -8.046 1.00 82.31 115 PRO A O 1
ATOM 861 N N . VAL A 1 116 ? 7.067 5.377 -7.451 1.00 83.62 116 VAL A N 1
ATOM 862 C CA . VAL A 1 116 ? 6.868 4.439 -6.330 1.00 83.62 116 VAL A CA 1
ATOM 863 C C . VAL A 1 116 ? 5.966 5.045 -5.257 1.00 83.62 116 VAL A C 1
ATOM 865 O O . VAL A 1 116 ? 5.042 4.397 -4.768 1.00 83.62 116 VAL A O 1
ATOM 868 N N . SER A 1 117 ? 6.196 6.312 -4.925 1.00 87.56 117 SER A N 1
ATOM 869 C CA . SER A 1 117 ? 5.395 7.052 -3.951 1.00 87.56 117 SER A CA 1
ATOM 870 C C . SER A 1 117 ? 3.940 7.202 -4.394 1.00 87.56 117 SER A C 1
ATOM 872 O O . SER A 1 117 ? 3.022 6.969 -3.607 1.00 87.56 117 SER A O 1
ATOM 874 N N . VAL A 1 118 ? 3.717 7.545 -5.668 1.00 89.94 118 VAL A N 1
ATOM 875 C CA . VAL A 1 118 ? 2.374 7.661 -6.258 1.00 89.94 118 VAL A CA 1
ATOM 876 C C . VAL A 1 118 ? 1.666 6.306 -6.277 1.00 89.94 118 VAL A C 1
ATOM 878 O O . VAL A 1 118 ? 0.490 6.229 -5.919 1.00 89.94 118 VAL A O 1
ATOM 881 N N . ALA A 1 119 ? 2.378 5.229 -6.616 1.00 85.75 119 ALA A N 1
ATOM 882 C CA . ALA A 1 119 ? 1.840 3.873 -6.557 1.00 85.75 119 ALA A CA 1
ATOM 883 C C . ALA A 1 119 ? 1.438 3.483 -5.124 1.00 85.75 119 ALA A C 1
ATOM 885 O O . ALA A 1 119 ? 0.354 2.937 -4.921 1.00 85.75 119 ALA A O 1
ATOM 886 N N . GLY A 1 120 ? 2.256 3.830 -4.124 1.00 89.56 120 GLY A N 1
ATOM 887 C CA . GLY A 1 120 ? 1.938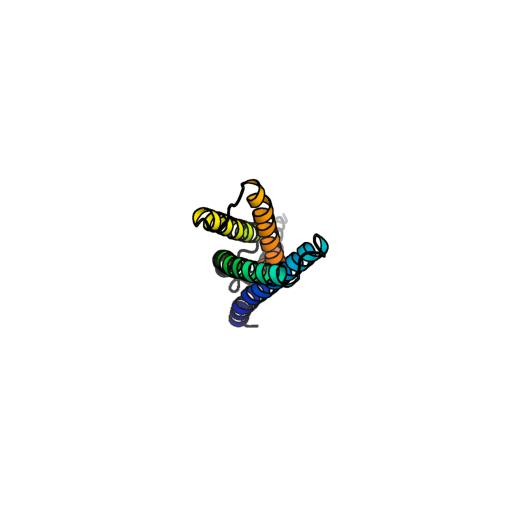 3.629 -2.709 1.00 89.56 120 GLY A CA 1
ATOM 888 C C . GLY A 1 120 ? 0.675 4.373 -2.269 1.00 89.56 120 GLY A C 1
ATOM 889 O O . GLY A 1 120 ? -0.208 3.782 -1.645 1.00 89.56 120 GLY A O 1
ATOM 890 N N . LEU A 1 121 ? 0.539 5.649 -2.646 1.00 93.50 121 LEU A N 1
ATOM 891 C CA . LEU A 1 121 ? -0.667 6.443 -2.378 1.00 93.50 121 LEU A CA 1
ATOM 892 C C . LEU A 1 121 ? -1.915 5.818 -3.017 1.00 93.50 121 LEU A C 1
ATOM 894 O O . LEU A 1 121 ? -2.940 5.660 -2.349 1.00 93.50 121 LEU A O 1
ATOM 898 N N . ALA A 1 122 ? -1.819 5.428 -4.291 1.00 92.81 122 ALA A N 1
ATOM 899 C CA . ALA A 1 122 ? -2.914 4.805 -5.028 1.00 92.81 122 ALA A CA 1
ATOM 900 C C . ALA A 1 122 ? -3.331 3.468 -4.399 1.00 92.81 122 ALA A C 1
ATOM 902 O O . ALA A 1 122 ? -4.518 3.244 -4.158 1.00 92.81 122 ALA A O 1
ATOM 903 N N . ALA A 1 123 ? -2.366 2.611 -4.056 1.00 87.56 123 ALA A N 1
ATOM 904 C CA . ALA A 1 123 ? -2.621 1.342 -3.382 1.00 87.56 123 ALA A CA 1
ATOM 905 C C . ALA A 1 123 ? -3.312 1.547 -2.024 1.00 87.56 123 ALA A C 1
ATOM 907 O O . ALA A 1 123 ? -4.300 0.875 -1.722 1.00 87.56 123 ALA A O 1
ATOM 908 N N . GLY A 1 124 ? -2.854 2.523 -1.232 1.00 90.81 124 GLY A N 1
ATOM 909 C CA . GLY A 1 124 ? -3.480 2.881 0.041 1.00 90.81 124 GLY A CA 1
ATOM 910 C C . GLY A 1 124 ? -4.924 3.372 -0.114 1.00 90.81 124 GLY A C 1
ATOM 911 O O . GLY A 1 124 ? -5.800 3.001 0.672 1.00 90.81 124 GLY A O 1
ATOM 912 N N . LEU A 1 125 ? -5.211 4.149 -1.162 1.00 93.44 125 LEU A N 1
ATOM 913 C CA . LEU A 1 125 ? -6.566 4.614 -1.468 1.00 93.44 125 LEU A CA 1
ATOM 914 C C . LEU A 1 125 ? -7.489 3.472 -1.926 1.00 93.44 125 LEU A C 1
ATOM 916 O O . LEU A 1 125 ? -8.644 3.402 -1.496 1.00 93.44 125 LEU A O 1
ATOM 920 N N . ILE A 1 126 ? -6.983 2.565 -2.767 1.00 90.19 126 ILE A N 1
ATOM 921 C CA . ILE A 1 126 ? -7.705 1.362 -3.209 1.00 90.19 126 ILE A CA 1
ATOM 922 C C . ILE A 1 126 ? -8.040 0.489 -1.998 1.00 90.19 126 ILE A C 1
ATOM 924 O O . ILE A 1 126 ? -9.201 0.119 -1.802 1.00 90.19 126 ILE A O 1
ATOM 928 N N . TYR A 1 127 ? -7.057 0.229 -1.132 1.00 88.38 127 TYR A N 1
ATOM 929 C CA . TYR A 1 127 ? -7.273 -0.515 0.105 1.00 88.38 127 TYR A CA 1
ATOM 930 C C . TYR A 1 127 ? -8.334 0.150 0.990 1.00 88.38 127 TYR A C 1
ATOM 932 O O . TYR A 1 127 ? -9.234 -0.523 1.501 1.00 88.38 127 TYR A O 1
ATOM 940 N N . TRP A 1 128 ? -8.283 1.476 1.147 1.00 91.94 128 TRP A N 1
ATOM 941 C CA . TRP A 1 128 ? -9.297 2.208 1.901 1.00 91.94 128 TRP A CA 1
ATOM 942 C C . TRP A 1 128 ? -10.705 1.998 1.344 1.00 91.94 128 TRP A C 1
ATOM 944 O O . TRP A 1 128 ? -11.624 1.702 2.109 1.00 91.94 128 TRP A O 1
ATOM 954 N N . ARG A 1 129 ? -10.881 2.113 0.024 1.00 89.75 129 ARG A N 1
ATOM 955 C CA . ARG A 1 129 ? -12.183 1.906 -0.621 1.00 89.75 129 ARG A CA 1
ATOM 956 C C . ARG A 1 129 ? -12.728 0.504 -0.370 1.00 89.75 129 ARG A C 1
ATOM 958 O O . ARG A 1 129 ? -13.898 0.385 -0.018 1.00 89.75 129 ARG A O 1
ATOM 965 N N . ILE A 1 130 ? -11.889 -0.520 -0.512 1.00 86.25 130 ILE A N 1
ATOM 966 C CA . ILE A 1 130 ? -12.302 -1.926 -0.417 1.00 86.25 130 ILE A CA 1
ATOM 967 C C . ILE A 1 130 ? -12.531 -2.352 1.040 1.00 86.25 130 ILE A C 1
ATOM 969 O O . ILE A 1 130 ? -13.541 -2.977 1.355 1.00 86.25 130 ILE A O 1
ATOM 973 N N . ALA A 1 131 ? -11.603 -2.020 1.940 1.00 83.69 131 ALA A N 1
ATOM 974 C CA . ALA A 1 131 ? -11.567 -2.580 3.292 1.00 83.69 131 ALA A CA 1
ATOM 975 C C . ALA A 1 131 ? -11.332 -1.536 4.396 1.00 83.69 131 ALA A C 1
ATOM 977 O O . ALA A 1 131 ? -11.911 -1.653 5.481 1.00 83.69 131 ALA A O 1
ATOM 978 N N . GLY A 1 132 ? -10.512 -0.509 4.162 1.00 82.25 132 GLY A N 1
ATOM 979 C CA . GLY A 1 132 ? -10.132 0.453 5.208 1.00 82.25 132 GLY A CA 1
ATOM 980 C C . GLY A 1 132 ? -11.269 1.373 5.679 1.00 82.25 132 GLY A C 1
ATOM 981 O O . GLY A 1 132 ? -11.303 1.766 6.843 1.00 82.25 132 GLY A O 1
ATOM 982 N N . SER A 1 133 ? -12.252 1.665 4.826 1.00 84.94 133 SER A N 1
ATOM 983 C CA . SER A 1 133 ? -13.443 2.466 5.158 1.00 84.94 133 SER A CA 1
ATOM 984 C C . SER A 1 133 ? -14.327 1.810 6.225 1.00 84.94 133 SER A C 1
ATOM 986 O O . SER A 1 133 ? -15.043 2.487 6.966 1.00 84.94 133 SER A O 1
ATOM 988 N N . THR A 1 134 ? -14.234 0.487 6.347 1.00 81.31 134 THR A N 1
ATOM 989 C CA . THR A 1 134 ? -14.979 -0.325 7.311 1.00 81.31 134 THR A CA 1
ATOM 990 C C . THR A 1 134 ? -14.109 -0.820 8.468 1.00 81.31 134 THR A C 1
ATOM 992 O O . THR A 1 134 ? -14.547 -1.684 9.226 1.00 81.31 134 THR A O 1
ATOM 995 N N . ALA A 1 135 ? -12.903 -0.259 8.634 1.00 81.12 135 ALA A N 1
ATOM 996 C CA . ALA A 1 135 ? -11.987 -0.622 9.712 1.00 81.12 135 ALA A CA 1
ATOM 997 C C . ALA A 1 135 ? -12.594 -0.375 11.105 1.00 81.12 135 ALA A C 1
ATOM 999 O O . ALA A 1 135 ? -13.402 0.542 11.315 1.00 81.12 135 ALA A O 1
ATOM 1000 N N . GLY A 1 136 ? -12.184 -1.191 12.073 1.00 73.06 136 GLY A N 1
ATOM 1001 C CA . GLY A 1 136 ? -12.625 -1.114 13.459 1.00 73.06 136 GLY A CA 1
ATOM 1002 C C . GLY A 1 136 ? -13.587 -2.220 13.853 1.00 73.06 136 GLY A C 1
ATOM 1003 O O . GLY A 1 136 ? -14.739 -1.933 14.182 1.00 73.06 136 GLY A O 1
ATOM 1004 N N . TYR A 1 137 ? -13.085 -3.456 13.903 1.00 69.38 137 TYR A N 1
ATOM 1005 C CA . TYR A 1 137 ? -13.771 -4.644 14.438 1.00 69.38 137 TYR A CA 1
ATOM 1006 C C . TYR A 1 137 ? -14.627 -4.359 15.688 1.00 69.38 137 TYR A C 1
ATOM 1008 O O . TYR A 1 137 ? -15.749 -4.846 15.795 1.00 69.38 137 TYR A O 1
ATOM 1016 N N . PHE A 1 138 ? -14.092 -3.603 16.660 1.00 62.47 138 PHE A N 1
ATOM 1017 C CA . PHE A 1 138 ? -14.683 -3.486 18.009 1.00 62.47 138 PHE A CA 1
ATOM 1018 C C . PHE A 1 138 ? -15.656 -2.314 18.134 1.00 62.47 138 PHE A C 1
ATOM 1020 O O . PHE A 1 138 ? -16.392 -2.215 19.113 1.00 62.47 138 PHE A O 1
ATOM 1027 N N . ARG A 1 139 ? -15.651 -1.396 17.164 1.00 59.59 139 ARG A N 1
ATOM 1028 C CA . ARG A 1 139 ? -16.476 -0.189 17.187 1.00 59.59 139 ARG A CA 1
ATOM 1029 C C . ARG A 1 139 ? -17.402 -0.220 15.980 1.00 59.59 139 ARG A C 1
ATOM 1031 O O . ARG A 1 139 ? -16.975 0.212 14.908 1.00 59.59 139 ARG A O 1
ATOM 1038 N N . PRO A 1 140 ? -18.664 -0.674 16.118 1.00 60.28 140 PRO A N 1
ATOM 1039 C CA . PRO A 1 140 ? -19.629 -0.569 15.032 1.00 60.28 140 PRO A CA 1
ATOM 1040 C C . PRO A 1 140 ? -19.638 0.862 14.486 1.00 60.28 140 PRO A C 1
ATOM 1042 O O . PRO A 1 140 ? -19.454 1.815 15.250 1.00 60.28 140 PRO A O 1
ATOM 1045 N N . MET A 1 141 ? -19.807 1.021 13.167 1.00 58.47 141 MET A N 1
ATOM 1046 C CA . MET A 1 141 ? -20.033 2.327 12.543 1.00 58.47 141 MET A CA 1
ATOM 1047 C C . MET A 1 141 ? -21.196 2.973 13.274 1.00 58.47 141 MET A C 1
ATOM 1049 O O . MET A 1 141 ? -22.350 2.570 13.126 1.00 58.47 141 MET A O 1
ATOM 1053 N N . SER A 1 142 ? -20.876 3.879 14.192 1.00 55.59 142 SER A N 1
ATOM 1054 C CA . SER A 1 142 ? -21.878 4.344 15.115 1.00 55.59 142 SER A CA 1
ATOM 1055 C C . SER A 1 142 ? -22.869 5.137 14.273 1.00 55.59 142 SER A C 1
ATOM 1057 O O . SER A 1 142 ? -22.545 6.231 13.813 1.00 55.59 142 SER A O 1
ATOM 1059 N N . ARG A 1 143 ? -24.106 4.641 14.155 1.00 53.91 143 ARG A N 1
ATOM 1060 C CA . ARG A 1 143 ? -25.273 5.479 13.830 1.00 53.91 143 ARG A CA 1
ATOM 1061 C C . ARG A 1 143 ? -25.333 6.726 14.736 1.00 53.91 143 ARG A C 1
ATOM 1063 O O . ARG A 1 143 ? -26.026 7.679 14.436 1.00 53.91 143 ARG A O 1
ATOM 1070 N N . SER A 1 144 ? -24.562 6.723 15.823 1.00 58.19 144 SER A N 1
ATOM 1071 C CA . SER A 1 144 ? -24.425 7.708 16.885 1.00 58.19 144 SER A CA 1
ATOM 1072 C C . SER A 1 144 ? -23.973 9.116 16.486 1.00 58.19 144 SER A C 1
ATOM 1074 O O . SER A 1 144 ? -24.122 9.985 17.320 1.00 58.19 144 SER A O 1
ATOM 1076 N N . ALA A 1 145 ? -23.451 9.422 15.293 1.00 58.41 145 ALA A N 1
ATOM 1077 C CA . ALA A 1 145 ? -23.271 10.842 14.927 1.00 58.41 145 ALA A CA 1
ATOM 1078 C C . ALA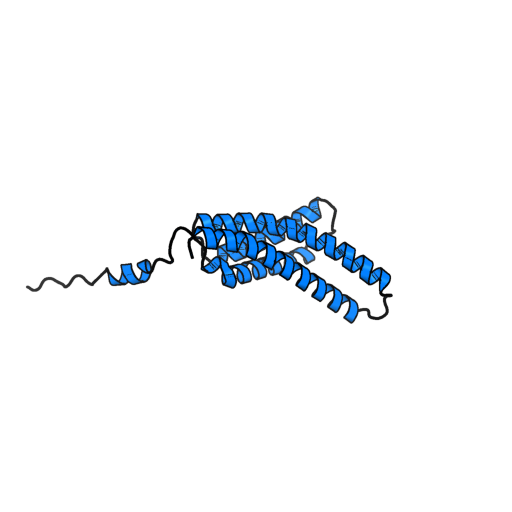 A 1 145 ? -24.626 11.471 14.560 1.00 58.41 145 ALA A C 1
ATOM 1080 O O . ALA A 1 145 ? -25.095 12.373 15.244 1.00 58.41 145 ALA A O 1
ATOM 1081 N N . ALA A 1 146 ? -25.320 10.887 13.578 1.00 58.19 146 ALA A N 1
ATOM 1082 C CA . ALA A 1 146 ? -26.675 11.284 13.195 1.00 58.19 146 ALA A CA 1
ATOM 1083 C C . ALA A 1 146 ? -27.703 11.033 14.315 1.00 58.19 146 ALA A C 1
ATOM 1085 O O . ALA A 1 146 ? -28.600 11.835 14.525 1.00 58.19 146 ALA A O 1
ATOM 1086 N N . ARG A 1 147 ? -27.547 9.949 15.087 1.00 57.44 147 ARG A N 1
ATOM 1087 C CA . ARG A 1 147 ? -28.434 9.605 16.210 1.00 57.44 147 ARG A CA 1
ATOM 1088 C C . ARG A 1 147 ? -28.147 10.420 17.480 1.00 57.44 147 ARG A C 1
ATOM 1090 O O . ARG A 1 147 ? -29.077 10.622 18.244 1.00 57.44 147 ARG A O 1
ATOM 1097 N N . ARG A 1 148 ? -26.912 10.909 17.709 1.00 58.34 148 ARG A N 1
ATOM 1098 C CA . ARG A 1 148 ? -26.647 11.924 18.756 1.00 58.34 148 ARG A CA 1
ATOM 1099 C C . ARG A 1 148 ? -27.134 13.297 18.320 1.00 58.34 148 ARG A C 1
ATOM 1101 O O . ARG A 1 148 ? -27.748 13.967 19.131 1.00 58.34 148 ARG A O 1
ATOM 1108 N N . ALA A 1 149 ? -26.939 13.675 17.056 1.00 60.12 149 ALA A N 1
ATOM 1109 C CA . ALA A 1 149 ? -27.486 14.917 16.512 1.00 60.12 149 ALA A CA 1
ATOM 1110 C C . ALA A 1 149 ? -29.024 14.944 16.580 1.00 60.12 149 ALA A C 1
ATOM 1112 O O . ALA A 1 149 ? -29.594 15.949 16.975 1.00 60.12 149 ALA A O 1
ATOM 1113 N N . ALA A 1 150 ? -29.690 13.819 16.300 1.00 62.47 150 ALA A N 1
ATOM 1114 C CA . ALA A 1 150 ? -31.140 13.681 16.451 1.00 62.47 150 ALA A CA 1
ATOM 1115 C C . ALA A 1 150 ? -31.620 13.594 17.916 1.00 62.47 150 ALA A C 1
ATOM 1117 O O . ALA A 1 150 ? -32.796 13.822 18.176 1.00 62.47 150 ALA A O 1
ATOM 1118 N N . ALA A 1 151 ? -30.742 13.250 18.867 1.00 62.22 151 ALA A N 1
ATOM 1119 C CA . ALA A 1 151 ? -31.061 13.223 20.298 1.00 62.22 151 ALA A CA 1
ATOM 1120 C C . ALA A 1 151 ? -30.900 14.597 20.974 1.00 62.22 151 ALA A C 1
ATOM 1122 O O . ALA A 1 151 ? -31.394 14.792 22.080 1.00 62.22 151 ALA A O 1
ATOM 1123 N N . VAL A 1 152 ? -30.242 15.553 20.312 1.00 65.56 152 VAL A N 1
ATOM 1124 C CA . VAL A 1 152 ? -30.264 16.967 20.701 1.00 65.56 152 VAL A CA 1
ATOM 1125 C C . VAL A 1 152 ? -31.513 17.590 20.074 1.00 65.56 152 VAL A C 1
ATOM 1127 O O . VAL A 1 152 ? -31.450 18.298 19.075 1.00 65.56 152 VAL A O 1
ATOM 1130 N N . THR A 1 153 ? -32.686 17.265 20.611 1.00 65.69 153 THR A N 1
ATOM 1131 C CA . THR A 1 153 ? -33.904 18.030 20.318 1.00 65.69 153 THR A CA 1
ATOM 1132 C C . THR A 1 153 ? -33.736 19.475 20.807 1.00 65.69 153 THR A C 1
ATOM 1134 O O . THR A 1 153 ? -33.128 19.682 21.861 1.00 65.69 153 THR A O 1
ATOM 1137 N N . PRO A 1 154 ? -34.263 20.480 20.083 1.00 63.75 154 PRO A N 1
ATOM 1138 C CA . PRO A 1 154 ? -34.215 21.868 20.525 1.00 63.75 154 PRO A CA 1
ATOM 1139 C C . PRO A 1 154 ? -34.995 22.009 21.835 1.00 63.75 154 PRO A C 1
ATOM 1141 O O . PRO A 1 154 ? -36.142 21.575 21.928 1.00 63.75 154 PRO A O 1
ATOM 1144 N N . VAL A 1 155 ? -34.362 22.595 22.852 1.00 69.25 155 VAL A N 1
ATOM 1145 C CA . VAL A 1 155 ? -35.032 23.004 24.091 1.00 69.25 155 VAL A CA 1
ATOM 1146 C C . VAL A 1 155 ? -36.129 23.990 23.695 1.00 69.25 155 VAL A C 1
ATOM 1148 O O . VAL A 1 155 ? -35.828 25.065 23.175 1.00 69.25 155 VAL A O 1
ATOM 1151 N N . SER A 1 156 ? -37.398 23.613 23.863 1.00 69.75 156 SER A N 1
ATOM 1152 C CA . SER A 1 156 ? -38.505 24.546 23.658 1.00 69.75 156 SER A CA 1
ATOM 1153 C C . SER A 1 156 ? -38.352 25.712 24.641 1.00 69.75 156 SER A C 1
ATOM 1155 O O . SER A 1 156 ? -38.090 25.460 25.821 1.00 69.75 156 SER A O 1
ATOM 1157 N N . PRO A 1 157 ? -38.472 26.973 24.189 1.00 70.88 157 PRO A N 1
ATOM 1158 C CA . PRO A 1 157 ? -38.403 28.108 25.096 1.00 70.88 157 PRO A CA 1
ATOM 1159 C C . PRO A 1 157 ? -39.556 28.040 26.112 1.00 70.88 157 PRO A C 1
ATOM 1161 O O . PRO A 1 157 ? -40.627 27.521 25.777 1.00 70.88 157 PRO A O 1
ATOM 1164 N N . PRO A 1 158 ? -39.349 28.539 27.344 1.00 68.88 158 PRO A N 1
ATOM 1165 C CA . PRO A 1 158 ? -40.396 28.565 28.354 1.00 68.88 158 PRO A CA 1
ATOM 1166 C C . PRO A 1 158 ? -41.587 29.387 27.846 1.00 68.88 158 PRO A C 1
ATOM 1168 O O . PRO A 1 158 ? -41.424 30.502 27.349 1.00 68.88 158 PRO A O 1
ATOM 1171 N N . VAL A 1 159 ? -42.776 28.795 27.937 1.00 68.19 159 VAL A N 1
ATOM 1172 C CA . VAL A 1 159 ? -44.063 29.471 27.721 1.00 68.19 159 VAL A CA 1
ATOM 1173 C C . VAL A 1 159 ? -44.330 30.341 28.966 1.00 68.19 159 VAL A C 1
ATOM 1175 O O . VAL A 1 159 ? -44.008 29.868 30.058 1.00 68.19 159 VAL A O 1
ATOM 1178 N N . PRO A 1 160 ? -44.812 31.593 28.806 1.00 72.62 160 PRO A N 1
ATOM 1179 C CA . PRO A 1 160 ? -44.809 32.635 29.843 1.00 72.62 160 PRO A CA 1
ATOM 1180 C C . PRO A 1 160 ? -45.552 32.291 31.135 1.00 72.62 160 PRO A C 1
ATOM 1182 O O . PRO A 1 160 ? -46.567 31.560 31.066 1.00 72.62 160 PRO A O 1
#